Protein AF-A0A383ENN3-F1 (afdb_monomer_lite)

Organism: NCBI:txid408172

Structure (mmCIF, N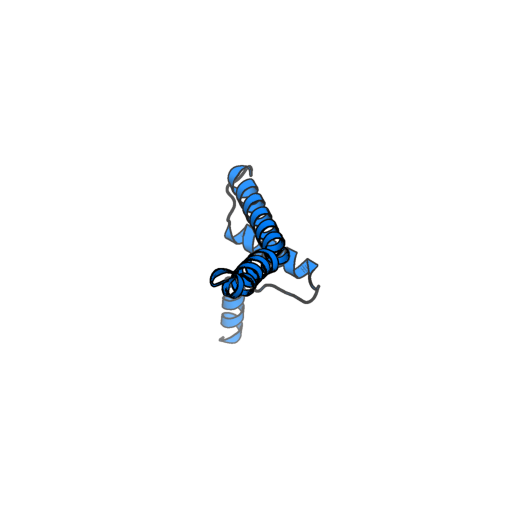/CA/C/O backbone):
data_AF-A0A383ENN3-F1
#
_entry.id   AF-A0A383ENN3-F1
#
loop_
_atom_site.group_PDB
_atom_site.id
_atom_site.type_symbol
_atom_site.label_atom_id
_atom_site.label_alt_id
_atom_site.label_comp_id
_atom_site.label_asym_id
_atom_site.label_entity_id
_atom_site.label_seq_id
_atom_site.pdbx_PDB_ins_code
_atom_site.Cartn_x
_atom_site.Cartn_y
_atom_site.Cartn_z
_atom_site.occupancy
_atom_site.B_iso_or_equiv
_atom_site.auth_seq_id
_atom_site.auth_comp_id
_atom_site.auth_asym_id
_atom_site.auth_atom_id
_atom_site.pdbx_PDB_model_num
ATOM 1 N N . MET A 1 1 ? 46.082 31.966 5.557 1.00 60.88 1 MET A N 1
ATOM 2 C CA . MET A 1 1 ? 46.042 31.078 4.365 1.00 60.88 1 MET A CA 1
ATOM 3 C C . MET A 1 1 ? 45.780 29.586 4.642 1.00 60.88 1 MET A C 1
ATOM 5 O O . MET A 1 1 ? 45.649 28.844 3.679 1.00 60.88 1 MET A O 1
ATOM 9 N N . LYS A 1 2 ? 45.665 29.095 5.891 1.00 65.06 2 LYS A N 1
ATOM 10 C CA . LYS A 1 2 ? 45.429 27.651 6.146 1.00 65.06 2 LYS A CA 1
ATOM 11 C C . LYS A 1 2 ? 43.971 27.195 5.933 1.00 65.06 2 LYS A C 1
ATOM 13 O O . LYS A 1 2 ? 43.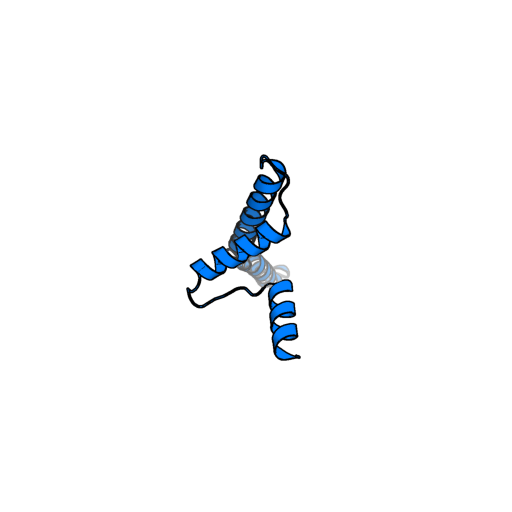753 26.050 5.567 1.00 65.06 2 LYS A O 1
ATOM 18 N N . TYR A 1 3 ? 42.995 28.089 6.095 1.00 71.06 3 TYR A N 1
ATOM 19 C CA . TYR A 1 3 ? 41.556 27.794 5.979 1.00 71.06 3 TYR A CA 1
ATOM 20 C C . TYR A 1 3 ? 41.034 27.749 4.534 1.00 71.06 3 TYR A C 1
ATOM 22 O O . TYR A 1 3 ? 40.037 27.088 4.264 1.00 71.06 3 TYR A O 1
ATOM 30 N N . ILE A 1 4 ? 41.734 28.387 3.588 1.00 78.06 4 ILE A N 1
ATOM 31 C CA . ILE A 1 4 ? 41.311 28.438 2.178 1.00 78.06 4 ILE A CA 1
ATOM 32 C C . ILE A 1 4 ? 41.310 27.043 1.529 1.00 78.06 4 ILE A C 1
ATOM 34 O O . ILE A 1 4 ? 40.543 26.785 0.610 1.00 78.06 4 ILE A O 1
ATOM 38 N N . LYS A 1 5 ? 42.134 26.121 2.053 1.00 79.81 5 LYS A N 1
ATOM 39 C CA . LYS A 1 5 ? 42.247 24.738 1.571 1.00 79.81 5 LYS A CA 1
ATOM 40 C C . LYS A 1 5 ? 41.016 23.881 1.886 1.00 79.81 5 LYS A C 1
ATOM 42 O O . LYS A 1 5 ? 40.784 22.901 1.190 1.00 79.81 5 LYS A O 1
ATOM 47 N N . TYR A 1 6 ? 40.232 24.244 2.906 1.00 85.69 6 TYR A N 1
ATOM 48 C CA . TYR A 1 6 ? 39.034 23.497 3.312 1.00 85.69 6 TYR A CA 1
ATOM 49 C C . TYR A 1 6 ? 37.750 24.000 2.642 1.00 85.69 6 TYR A C 1
ATOM 51 O O . TYR A 1 6 ? 36.743 23.297 2.636 1.00 85.69 6 TYR A O 1
ATOM 59 N N . LEU A 1 7 ? 37.800 25.184 2.026 1.00 88.00 7 LEU A N 1
ATOM 60 C CA . LEU A 1 7 ? 36.694 25.789 1.286 1.00 88.00 7 LEU A CA 1
ATOM 61 C C . LEU A 1 7 ? 36.029 24.841 0.259 1.00 88.00 7 LEU A C 1
ATOM 63 O O . LEU A 1 7 ? 34.802 24.753 0.278 1.00 88.00 7 LEU A O 1
ATOM 67 N N . PRO A 1 8 ? 36.764 24.080 -0.585 1.00 88.50 8 PRO A N 1
ATOM 68 C CA . PRO A 1 8 ? 36.127 23.162 -1.532 1.00 88.50 8 PRO A CA 1
ATOM 69 C C . PRO A 1 8 ? 35.396 22.001 -0.846 1.00 88.50 8 PRO A C 1
ATOM 71 O O . PRO A 1 8 ? 34.372 21.563 -1.352 1.00 88.50 8 PRO A O 1
ATOM 74 N N . TYR A 1 9 ? 35.854 21.539 0.321 1.00 89.69 9 TYR A N 1
ATOM 75 C CA . TYR A 1 9 ? 35.184 20.472 1.075 1.00 89.69 9 TYR A CA 1
ATOM 76 C C . TYR A 1 9 ? 33.888 20.959 1.726 1.00 89.69 9 TYR A C 1
ATOM 78 O O . TYR A 1 9 ? 32.902 20.228 1.761 1.00 89.69 9 TYR A O 1
ATOM 86 N N . VAL A 1 10 ? 33.861 22.214 2.185 1.00 90.31 10 VAL A N 1
ATOM 87 C CA . VAL A 1 10 ? 32.638 22.848 2.696 1.00 90.31 10 VAL A CA 1
ATOM 88 C C . VAL A 1 10 ? 31.626 23.040 1.564 1.00 90.31 10 VAL A C 1
ATOM 90 O O . VAL A 1 10 ? 30.455 22.708 1.730 1.00 90.31 10 VAL A O 1
ATOM 93 N N . ILE A 1 11 ? 32.074 23.494 0.390 1.00 89.75 11 ILE A N 1
ATOM 94 C CA . ILE A 1 11 ? 31.216 23.628 -0.797 1.00 89.75 11 ILE A CA 1
ATOM 95 C C . ILE A 1 11 ? 30.709 22.254 -1.257 1.00 89.75 11 ILE A C 1
ATOM 97 O O . ILE A 1 11 ? 29.524 22.114 -1.538 1.00 89.75 11 ILE A O 1
ATOM 101 N N . LEU A 1 12 ? 31.560 21.224 -1.266 1.00 89.06 12 LEU A N 1
ATOM 102 C CA . LEU A 1 12 ? 31.172 19.858 -1.623 1.00 89.06 12 LEU A CA 1
ATOM 103 C C . LEU A 1 12 ? 30.128 19.288 -0.652 1.00 89.06 12 LEU A C 1
ATOM 105 O O . LEU A 1 12 ? 29.150 18.689 -1.091 1.00 89.06 12 LEU A O 1
ATOM 109 N N . GLY A 1 13 ? 30.295 19.522 0.653 1.00 86.38 13 GLY A N 1
ATOM 110 C CA . GLY A 1 13 ? 29.314 19.137 1.669 1.00 86.38 13 GLY A CA 1
ATOM 111 C C . GLY A 1 13 ? 27.969 19.840 1.479 1.00 86.38 13 GLY A C 1
ATOM 112 O O . GLY A 1 13 ? 26.922 19.204 1.556 1.00 86.38 13 GLY A O 1
ATOM 113 N N . ILE A 1 14 ? 27.988 21.132 1.147 1.00 86.56 14 ILE A N 1
ATOM 114 C CA . ILE A 1 14 ? 26.779 21.902 0.835 1.00 86.56 14 ILE A CA 1
ATOM 115 C C . ILE A 1 14 ? 26.100 21.350 -0.430 1.00 86.56 14 ILE A C 1
ATOM 117 O O . ILE A 1 14 ? 24.904 21.073 -0.406 1.00 86.56 14 ILE A O 1
ATOM 121 N N . VAL A 1 15 ? 26.845 21.121 -1.513 1.00 85.44 15 VAL A N 1
ATOM 122 C CA . VAL A 1 15 ? 26.305 20.583 -2.775 1.00 85.44 15 VAL A CA 1
ATOM 123 C C . VAL A 1 15 ? 25.699 19.192 -2.579 1.00 85.44 15 VAL A C 1
ATOM 125 O O . VAL A 1 15 ? 24.614 18.932 -3.094 1.00 85.44 15 VAL A O 1
ATOM 128 N N . LEU A 1 16 ? 26.335 18.324 -1.787 1.00 83.38 16 LEU A N 1
ATOM 129 C CA . LEU A 1 16 ? 25.778 17.016 -1.434 1.00 83.38 16 LEU A CA 1
ATOM 130 C C . LEU A 1 16 ? 24.478 17.148 -0.626 1.00 83.38 16 LEU A C 1
ATOM 132 O O . LEU A 1 16 ? 23.502 16.473 -0.940 1.00 83.38 16 LEU A O 1
ATOM 136 N N . LEU A 1 17 ? 24.417 18.054 0.356 1.00 77.62 17 LEU A N 1
ATOM 137 C CA . LEU A 1 17 ? 23.199 18.287 1.145 1.00 77.62 17 LEU A CA 1
ATOM 138 C C . LEU A 1 17 ? 22.029 18.815 0.300 1.00 77.62 17 LEU A C 1
ATOM 140 O O . LEU A 1 17 ? 20.885 18.418 0.522 1.00 77.62 17 LEU A O 1
ATOM 144 N N . TYR A 1 18 ? 22.290 19.685 -0.677 1.00 78.19 18 TYR A N 1
ATOM 145 C CA . TYR A 1 18 ? 21.250 20.187 -1.582 1.00 78.19 18 TYR A CA 1
ATOM 146 C C . TYR A 1 18 ? 20.900 19.198 -2.710 1.00 78.19 18 TYR A C 1
ATOM 148 O O . TYR A 1 18 ? 19.754 19.186 -3.161 1.00 78.19 18 TYR A O 1
ATOM 156 N N . GLY A 1 19 ? 21.844 18.355 -3.142 1.00 70.81 19 GLY A N 1
ATOM 157 C CA . GLY A 1 19 ? 21.686 17.420 -4.263 1.00 70.81 19 GLY A CA 1
ATOM 158 C C . GLY A 1 19 ? 20.778 16.218 -3.982 1.00 70.81 19 GLY A C 1
ATOM 159 O O . GLY A 1 19 ? 20.173 15.683 -4.906 1.00 70.81 19 GLY A O 1
ATOM 160 N N . PHE A 1 20 ? 20.600 15.829 -2.716 1.00 67.81 20 PHE A N 1
ATOM 161 C CA . PHE A 1 20 ? 19.733 14.709 -2.318 1.00 67.81 20 PHE A CA 1
ATOM 162 C C . PHE A 1 20 ? 18.264 15.099 -2.058 1.00 67.81 20 PHE A C 1
ATOM 164 O O . PHE A 1 20 ? 17.561 14.447 -1.282 1.00 67.81 20 PHE A O 1
ATOM 171 N N . ARG A 1 21 ? 17.733 16.138 -2.717 1.00 68.50 21 ARG A N 1
ATOM 172 C CA . ARG A 1 21 ? 16.280 16.391 -2.709 1.00 68.50 21 ARG A CA 1
ATOM 173 C C . ARG A 1 21 ? 15.559 15.387 -3.617 1.00 68.50 21 ARG A C 1
ATOM 175 O O . ARG A 1 21 ? 15.221 15.690 -4.754 1.00 68.50 21 ARG A O 1
ATOM 182 N N . SER A 1 22 ? 15.301 14.183 -3.105 1.00 67.88 22 SER A N 1
ATOM 183 C CA . SER A 1 22 ? 14.479 13.187 -3.804 1.00 67.88 22 SER A CA 1
ATOM 184 C C . SER A 1 22 ? 12.993 13.558 -3.716 1.00 67.88 22 SER A C 1
ATOM 186 O O . SER A 1 22 ? 12.305 13.226 -2.748 1.00 67.88 22 SER A O 1
ATOM 188 N N . GLU A 1 23 ? 12.481 14.276 -4.718 1.00 71.31 23 GLU A N 1
ATOM 189 C CA . GLU A 1 23 ? 11.050 14.603 -4.817 1.00 71.31 23 GLU A CA 1
ATOM 190 C C . GLU A 1 23 ? 10.183 13.368 -5.106 1.00 71.31 23 GLU A C 1
ATOM 192 O O . GLU A 1 23 ? 9.089 13.244 -4.558 1.00 71.31 23 GLU A O 1
ATOM 197 N N . LYS A 1 24 ? 10.697 12.394 -5.874 1.00 74.06 24 LYS A N 1
ATOM 198 C CA . LYS A 1 24 ? 9.974 11.147 -6.190 1.00 74.06 24 LYS A CA 1
ATOM 199 C C . LYS A 1 24 ? 9.652 10.318 -4.947 1.00 74.06 24 LYS A C 1
ATOM 201 O O . LYS A 1 24 ? 8.548 9.796 -4.826 1.00 74.06 24 LYS A O 1
ATOM 206 N N . THR A 1 25 ? 10.590 10.232 -4.002 1.00 76.31 25 THR A N 1
ATOM 207 C CA . THR A 1 25 ? 10.371 9.497 -2.746 1.00 76.31 25 THR A CA 1
ATOM 208 C C . THR A 1 25 ? 9.269 10.146 -1.907 1.00 76.31 25 THR A C 1
ATOM 210 O O . THR A 1 25 ? 8.468 9.441 -1.296 1.00 76.31 25 THR A O 1
ATOM 213 N N . LYS A 1 26 ? 9.181 11.485 -1.910 1.00 82.19 26 LYS A N 1
ATOM 214 C CA . LYS A 1 26 ? 8.103 12.203 -1.217 1.00 82.19 26 LYS A CA 1
ATOM 215 C C . LYS A 1 26 ? 6.742 11.907 -1.845 1.00 82.19 26 LYS A C 1
ATOM 217 O O . LYS A 1 26 ? 5.806 11.625 -1.109 1.00 82.19 26 LYS A O 1
ATOM 222 N N . ASP A 1 27 ? 6.638 11.923 -3.172 1.00 88.38 27 ASP A N 1
ATOM 223 C CA . ASP A 1 27 ? 5.382 11.633 -3.879 1.00 88.38 27 ASP A CA 1
ATOM 224 C C . ASP A 1 27 ? 4.862 10.209 -3.602 1.00 88.38 27 ASP A C 1
ATOM 226 O O . ASP A 1 27 ? 3.701 10.032 -3.232 1.00 88.38 27 ASP A O 1
ATOM 230 N N . GLN A 1 28 ? 5.727 9.191 -3.682 1.00 88.25 28 GLN A N 1
ATOM 231 C CA . GLN A 1 28 ? 5.338 7.805 -3.381 1.00 88.25 28 GLN A CA 1
ATOM 232 C C . GLN A 1 28 ? 4.862 7.630 -1.935 1.00 88.25 28 GLN A C 1
ATOM 234 O O . GLN A 1 28 ? 3.845 6.979 -1.692 1.00 88.25 28 GLN A O 1
ATOM 239 N N . PHE A 1 29 ? 5.563 8.240 -0.976 1.00 89.88 29 PHE A N 1
ATOM 240 C CA . PHE A 1 29 ? 5.168 8.187 0.429 1.00 89.88 29 PHE A CA 1
ATOM 241 C C . PHE A 1 29 ? 3.801 8.842 0.664 1.00 89.88 29 PHE A C 1
ATOM 243 O O . PHE A 1 29 ? 2.969 8.302 1.391 1.00 89.88 29 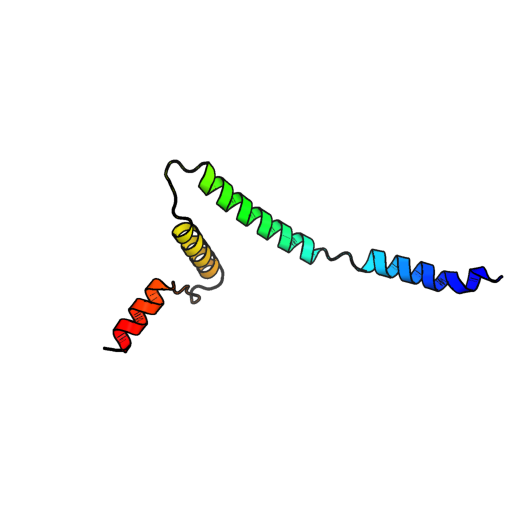PHE A O 1
ATOM 250 N N . GLN A 1 30 ? 3.539 9.976 0.010 1.00 91.94 30 GLN A N 1
ATOM 251 C CA . GLN A 1 30 ? 2.256 10.669 0.123 1.00 91.94 30 GLN A CA 1
ATOM 252 C C . GLN A 1 30 ? 1.106 9.841 -0.457 1.00 91.94 30 GLN A C 1
ATOM 254 O O . GLN A 1 30 ? 0.065 9.735 0.184 1.00 91.94 30 GLN A O 1
ATOM 259 N N . LYS A 1 31 ? 1.306 9.186 -1.607 1.00 91.06 31 LYS A N 1
ATOM 260 C CA . LYS A 1 31 ? 0.312 8.270 -2.195 1.00 91.06 31 LYS A CA 1
ATOM 261 C C . LYS A 1 31 ? -0.010 7.097 -1.268 1.00 91.06 31 LYS A C 1
ATOM 263 O O . LYS A 1 31 ? -1.180 6.785 -1.062 1.00 91.06 31 LYS A O 1
ATOM 268 N N . MET A 1 32 ? 1.013 6.500 -0.654 1.00 91.25 32 MET A N 1
ATOM 269 C CA . MET A 1 32 ? 0.830 5.416 0.317 1.00 91.25 32 MET A CA 1
ATOM 270 C C . MET A 1 32 ? 0.054 5.890 1.550 1.00 91.25 32 MET A C 1
ATOM 272 O O . MET A 1 32 ? -0.875 5.227 2.003 1.00 91.25 32 MET A O 1
ATOM 276 N N . LYS A 1 33 ? 0.386 7.085 2.054 1.00 93.62 33 LYS A N 1
ATOM 277 C CA . LYS A 1 33 ? -0.322 7.709 3.175 1.00 93.62 33 LYS A CA 1
ATOM 278 C C . LYS A 1 33 ? -1.802 7.912 2.858 1.00 93.62 33 LYS A C 1
ATOM 280 O O . LYS A 1 33 ? -2.641 7.618 3.705 1.00 93.62 33 LYS A O 1
ATOM 285 N N . THR A 1 34 ? -2.124 8.392 1.659 1.00 93.12 34 THR A N 1
ATOM 286 C CA . THR A 1 34 ? -3.513 8.563 1.218 1.00 93.12 34 THR A CA 1
ATOM 287 C C . THR A 1 34 ? -4.263 7.234 1.201 1.00 93.12 34 THR A C 1
ATOM 289 O O . THR A 1 34 ? -5.376 7.173 1.714 1.00 93.12 34 THR A O 1
ATOM 292 N N . LEU A 1 35 ? -3.651 6.159 0.695 1.00 90.94 35 LEU A N 1
ATOM 293 C CA . LEU A 1 35 ? -4.268 4.829 0.697 1.00 90.94 35 LEU A CA 1
ATOM 294 C C . LEU A 1 35 ? -4.593 4.358 2.123 1.00 90.94 35 LEU A C 1
ATOM 296 O O . LEU A 1 35 ? -5.723 3.969 2.405 1.00 90.94 35 LEU A O 1
ATOM 300 N N . THR A 1 36 ? -3.635 4.466 3.048 1.00 90.81 36 THR A N 1
ATOM 301 C CA . THR A 1 36 ? -3.851 4.110 4.459 1.00 90.81 36 THR A CA 1
ATOM 302 C C . THR A 1 36 ? -4.950 4.954 5.105 1.00 90.81 36 THR A C 1
ATOM 304 O O . THR A 1 36 ? -5.744 4.438 5.887 1.00 90.81 36 THR A O 1
ATOM 307 N N . GLN A 1 37 ? -5.025 6.247 4.778 1.00 93.31 37 GLN A N 1
ATOM 308 C CA . GLN A 1 37 ? -6.084 7.122 5.282 1.00 93.31 37 GLN A CA 1
ATOM 309 C C . GLN A 1 37 ? -7.467 6.691 4.795 1.00 93.31 37 GLN A C 1
ATOM 311 O O . GLN A 1 37 ? -8.399 6.694 5.591 1.00 93.31 37 GLN A O 1
ATOM 316 N N . ILE A 1 38 ? -7.599 6.298 3.526 1.00 92.06 38 ILE A N 1
ATOM 317 C CA . ILE A 1 38 ? -8.866 5.801 2.974 1.00 92.06 38 ILE A CA 1
ATOM 318 C C . ILE A 1 38 ? -9.287 4.519 3.695 1.00 92.06 38 ILE A C 1
ATOM 320 O O . ILE A 1 38 ? -10.410 4.445 4.180 1.00 92.06 38 ILE A O 1
ATOM 324 N N . ILE A 1 39 ? -8.372 3.556 3.839 1.00 89.31 39 ILE A N 1
ATOM 325 C CA . ILE A 1 39 ? -8.630 2.296 4.553 1.00 89.31 39 ILE A CA 1
ATOM 326 C C . ILE A 1 39 ? -9.110 2.572 5.985 1.00 89.31 39 ILE A C 1
ATOM 328 O O . ILE A 1 39 ? -10.100 1.999 6.435 1.00 89.31 39 ILE A O 1
ATOM 332 N N . ARG A 1 40 ? -8.453 3.503 6.687 1.00 89.56 40 ARG A N 1
ATOM 333 C CA . ARG A 1 40 ? -8.845 3.884 8.046 1.00 89.56 40 ARG A CA 1
ATOM 334 C C . ARG A 1 40 ? -10.222 4.545 8.090 1.00 89.56 40 ARG A C 1
ATOM 336 O O . ARG A 1 40 ? -11.015 4.225 8.963 1.00 89.56 40 ARG A O 1
ATOM 343 N N . LEU A 1 41 ? -10.517 5.446 7.152 1.00 92.12 41 LEU A N 1
ATOM 344 C CA . LEU A 1 41 ? -11.819 6.109 7.082 1.00 92.12 41 LEU A CA 1
ATOM 345 C C . LEU A 1 41 ? -12.951 5.106 6.875 1.00 92.12 41 LEU A C 1
ATOM 347 O O . LEU A 1 41 ? -13.971 5.227 7.545 1.00 92.12 41 LEU A O 1
ATOM 351 N N . VAL A 1 42 ? -12.759 4.124 5.993 1.00 90.12 42 VAL A N 1
ATOM 352 C CA . VAL A 1 42 ? -13.728 3.041 5.784 1.00 90.12 42 VAL A CA 1
ATOM 353 C C . VAL A 1 42 ? -13.898 2.245 7.075 1.00 90.12 42 VAL A C 1
ATOM 355 O O . VAL A 1 42 ? -15.012 2.121 7.561 1.00 90.12 42 VAL A O 1
ATOM 358 N N . SER A 1 43 ? -12.804 1.803 7.695 1.00 85.38 43 SER A N 1
ATOM 359 C CA . SER A 1 43 ? -12.868 1.033 8.943 1.00 85.38 43 SER A CA 1
ATOM 360 C C . SER A 1 43 ? -13.551 1.782 10.100 1.00 85.38 43 SER A C 1
ATOM 362 O O . SER A 1 43 ? -14.259 1.159 10.881 1.00 85.38 43 SER A O 1
ATOM 364 N N . GLU A 1 44 ? -13.354 3.098 10.222 1.00 90.19 44 GLU A N 1
ATOM 365 C CA . GLU A 1 44 ? -13.885 3.898 11.339 1.00 90.19 44 GLU A CA 1
ATOM 366 C C . GLU A 1 44 ? -15.306 4.435 11.099 1.00 90.19 44 GLU A C 1
ATOM 368 O O . GLU A 1 44 ? -16.014 4.716 12.063 1.00 90.19 44 GLU A O 1
ATOM 373 N N . ASN A 1 45 ? -15.706 4.652 9.840 1.00 92.50 45 ASN A N 1
ATOM 374 C CA . ASN A 1 45 ? -16.928 5.401 9.504 1.00 92.50 45 ASN A CA 1
ATOM 375 C C . ASN A 1 45 ? -17.945 4.595 8.690 1.00 92.50 45 ASN A C 1
ATOM 377 O O . ASN A 1 45 ? -19.003 5.133 8.355 1.00 92.50 45 ASN A O 1
ATOM 381 N N . TYR A 1 46 ? -17.641 3.348 8.327 1.00 92.88 46 TYR A N 1
ATOM 382 C CA . TYR A 1 46 ? -18.621 2.499 7.666 1.00 92.88 46 TYR A CA 1
ATOM 383 C C . TYR A 1 46 ? -19.700 2.041 8.652 1.00 92.88 46 TYR A C 1
ATOM 385 O O . TYR A 1 46 ? -19.465 1.916 9.852 1.00 92.88 46 TYR A O 1
ATOM 393 N N . VAL A 1 47 ? -20.918 1.856 8.139 1.00 92.31 47 VAL A N 1
ATOM 394 C CA . VAL A 1 47 ? -22.112 1.616 8.966 1.00 92.31 47 VAL A CA 1
ATOM 395 C C . VAL A 1 47 ? -22.113 0.227 9.617 1.00 92.31 47 VAL A C 1
ATOM 397 O O . VAL A 1 47 ? -22.770 0.022 10.634 1.00 92.31 47 VAL A O 1
ATOM 400 N N . GLU A 1 48 ? -21.356 -0.703 9.038 1.00 88.75 48 GLU A N 1
ATOM 401 C CA . GLU A 1 48 ? -21.220 -2.097 9.454 1.00 88.75 48 GLU A CA 1
ATOM 402 C C . GLU A 1 48 ? -19.750 -2.448 9.701 1.00 88.75 48 GLU A C 1
ATOM 404 O O . GLU A 1 48 ? -18.839 -1.781 9.203 1.00 88.75 48 GLU A O 1
ATOM 409 N N . GLU A 1 49 ? -19.522 -3.514 10.468 1.00 85.56 49 GLU A N 1
ATOM 410 C CA . GLU A 1 49 ? -18.188 -4.086 10.622 1.00 85.56 49 GLU A CA 1
ATOM 411 C C . GLU A 1 49 ? -17.719 -4.645 9.275 1.00 85.56 49 GLU A C 1
ATOM 413 O O . GLU A 1 49 ? -18.414 -5.428 8.629 1.00 85.56 49 GLU A O 1
ATOM 418 N N . VAL A 1 50 ? -16.545 -4.201 8.839 1.00 86.75 50 VAL A N 1
ATOM 419 C CA . VAL A 1 50 ? -15.951 -4.578 7.556 1.00 86.75 50 VAL A CA 1
ATOM 420 C C . VAL A 1 50 ? -14.791 -5.538 7.771 1.00 86.75 50 VAL A C 1
ATOM 422 O O . VAL A 1 50 ? -13.904 -5.269 8.584 1.00 86.75 50 VAL A O 1
ATOM 425 N N . ASP A 1 51 ? -14.761 -6.624 6.997 1.00 90.06 51 ASP A N 1
ATOM 426 C CA . ASP A 1 51 ? -13.588 -7.492 6.923 1.00 90.06 51 ASP A CA 1
ATOM 427 C C . ASP A 1 51 ? -12.478 -6.781 6.137 1.00 90.06 51 ASP A C 1
ATOM 429 O O . ASP A 1 51 ? -12.631 -6.397 4.973 1.00 90.06 51 ASP A O 1
ATOM 433 N N . MET A 1 52 ? -11.333 -6.588 6.789 1.00 85.81 52 MET A N 1
ATOM 434 C CA . MET A 1 52 ? -10.185 -5.935 6.168 1.00 85.81 52 MET A CA 1
ATOM 435 C C . MET A 1 52 ? -9.562 -6.776 5.057 1.00 85.81 52 MET A C 1
ATOM 437 O O . MET A 1 52 ? -8.971 -6.199 4.145 1.00 85.81 52 MET A O 1
ATOM 441 N N . ASN A 1 53 ? -9.695 -8.103 5.101 1.00 88.44 53 ASN A N 1
ATOM 442 C CA . ASN A 1 53 ? -9.216 -8.969 4.028 1.00 88.44 53 ASN A CA 1
ATOM 443 C C . ASN A 1 53 ? -10.010 -8.704 2.745 1.00 88.44 53 ASN A C 1
ATOM 445 O O . ASN A 1 53 ? -9.401 -8.426 1.715 1.00 88.44 53 ASN A O 1
ATOM 449 N N . ASP A 1 54 ? -11.341 -8.640 2.833 1.00 88.25 54 ASP A N 1
ATOM 450 C CA . ASP A 1 54 ? -12.216 -8.358 1.688 1.00 88.25 54 ASP A CA 1
ATOM 451 C C . ASP A 1 54 ? -11.927 -6.981 1.068 1.00 88.25 54 ASP A C 1
ATOM 453 O O . ASP A 1 54 ? -11.856 -6.834 -0.156 1.00 88.25 54 ASP A O 1
ATOM 457 N N . ILE A 1 55 ? -11.698 -5.958 1.903 1.00 88.88 55 ILE A N 1
ATOM 458 C CA . ILE A 1 55 ? -11.327 -4.615 1.426 1.00 88.88 55 ILE A CA 1
ATOM 459 C C . ILE A 1 55 ? -9.996 -4.653 0.669 1.00 88.88 55 ILE A C 1
ATOM 461 O O . ILE A 1 55 ? -9.859 -4.014 -0.378 1.00 88.88 55 ILE A O 1
ATOM 465 N N . LEU A 1 56 ? -9.000 -5.362 1.203 1.00 87.69 56 LEU A N 1
ATOM 466 C CA . LEU A 1 56 ? -7.675 -5.447 0.596 1.00 87.69 56 LEU A CA 1
ATOM 467 C C . LEU A 1 56 ? -7.704 -6.234 -0.717 1.00 87.69 56 LEU A C 1
ATOM 469 O O . LEU A 1 56 ? -7.134 -5.765 -1.701 1.00 87.69 56 LEU A O 1
ATOM 473 N N . GLU A 1 57 ? -8.392 -7.374 -0.766 1.00 90.25 57 GLU A N 1
ATOM 474 C CA . GLU A 1 57 ? -8.553 -8.161 -1.993 1.00 90.25 57 GLU A CA 1
ATOM 475 C C . GLU A 1 57 ? -9.303 -7.371 -3.073 1.00 90.25 57 GLU A C 1
ATOM 477 O O . GLU A 1 57 ? -8.863 -7.313 -4.227 1.00 90.25 57 GLU A O 1
ATOM 482 N N . GLY A 1 58 ? -10.378 -6.670 -2.697 1.00 89.88 58 GLY A N 1
ATOM 483 C CA . GLY A 1 58 ? -11.111 -5.782 -3.598 1.00 89.88 58 GLY A CA 1
ATOM 484 C C . GLY A 1 58 ? -10.258 -4.615 -4.105 1.00 89.88 58 GLY A C 1
ATOM 485 O O . GLY A 1 58 ? -10.293 -4.286 -5.293 1.00 89.88 58 GLY A O 1
ATOM 486 N N . ALA A 1 59 ? -9.435 -4.016 -3.238 1.00 90.62 59 ALA A N 1
ATOM 487 C CA . ALA A 1 59 ? -8.515 -2.949 -3.626 1.00 90.62 59 ALA A CA 1
ATOM 488 C C . ALA A 1 59 ? -7.434 -3.444 -4.599 1.00 90.62 59 ALA A C 1
ATOM 490 O O . ALA A 1 59 ? -7.142 -2.758 -5.578 1.00 90.62 59 ALA A O 1
ATOM 491 N N . ILE A 1 60 ? -6.855 -4.626 -4.361 1.00 90.38 60 ILE A N 1
ATOM 492 C CA . ILE A 1 60 ? -5.868 -5.235 -5.265 1.00 90.38 60 ILE A CA 1
ATOM 493 C C . ILE A 1 60 ? -6.511 -5.527 -6.622 1.00 90.38 60 ILE A C 1
ATOM 495 O O . ILE A 1 60 ? -5.953 -5.144 -7.649 1.00 90.38 60 ILE A O 1
ATOM 499 N N . THR A 1 61 ? -7.698 -6.133 -6.627 1.00 90.56 61 THR A N 1
ATOM 500 C CA . THR A 1 61 ? -8.439 -6.450 -7.856 1.00 90.56 61 THR A CA 1
ATOM 501 C C . THR A 1 61 ? -8.717 -5.185 -8.667 1.00 90.56 61 THR A C 1
ATOM 503 O O . THR A 1 61 ? -8.318 -5.096 -9.824 1.00 90.56 61 THR A O 1
ATOM 506 N N . GLY A 1 62 ? -9.265 -4.138 -8.041 1.00 90.56 62 GLY A N 1
ATOM 507 C CA . GLY A 1 62 ? -9.534 -2.870 -8.726 1.00 90.56 62 GLY A CA 1
ATOM 508 C C . GLY A 1 62 ? -8.274 -2.147 -9.229 1.00 90.56 62 GLY A C 1
ATOM 509 O O . GLY A 1 62 ? -8.316 -1.465 -10.257 1.00 90.56 62 GLY A O 1
ATOM 510 N N . LEU A 1 63 ? -7.137 -2.292 -8.536 1.00 91.62 63 LEU A N 1
ATOM 511 C CA . LEU A 1 63 ? -5.849 -1.771 -9.007 1.00 91.62 63 LEU A CA 1
ATOM 512 C C . LEU A 1 63 ? -5.357 -2.513 -10.256 1.00 91.62 63 LEU A C 1
ATOM 514 O O . LEU A 1 63 ? -4.862 -1.862 -11.179 1.00 91.62 63 LEU A O 1
ATOM 518 N N . LEU A 1 64 ? -5.492 -3.842 -10.295 1.00 91.56 64 LEU A N 1
ATOM 519 C CA . LEU A 1 64 ? -5.085 -4.667 -11.436 1.00 91.56 64 LEU A CA 1
ATOM 520 C C . LEU A 1 64 ? -6.000 -4.466 -12.645 1.00 91.56 64 LEU A C 1
ATOM 522 O O . LEU A 1 64 ? -5.484 -4.246 -13.739 1.00 91.56 64 LEU A O 1
ATOM 526 N N . ASP A 1 65 ? -7.316 -4.397 -12.435 1.00 90.44 65 ASP A N 1
ATOM 527 C CA . ASP A 1 65 ? -8.303 -4.091 -13.480 1.00 90.44 65 ASP A CA 1
ATOM 528 C C . ASP A 1 65 ? -7.989 -2.766 -14.182 1.00 90.44 65 ASP A C 1
ATOM 530 O O . ASP A 1 65 ? -8.173 -2.607 -15.392 1.00 90.44 65 ASP A O 1
ATOM 534 N N . LYS A 1 66 ? -7.502 -1.780 -13.416 1.00 91.50 66 LYS A N 1
ATOM 535 C CA . LYS A 1 66 ? -7.115 -0.481 -13.966 1.00 91.50 66 LYS A CA 1
ATOM 536 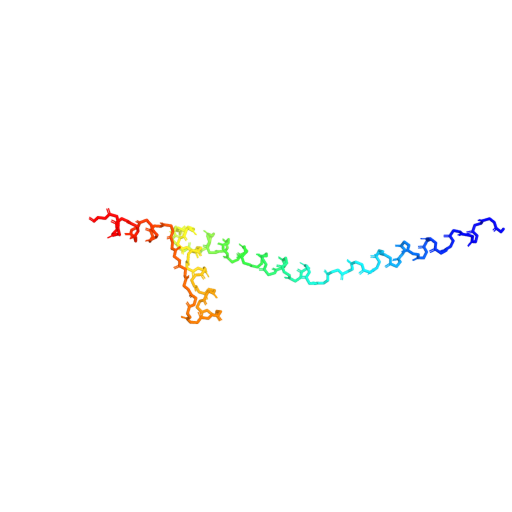C C . LYS A 1 66 ? -5.772 -0.517 -14.698 1.00 91.50 66 LYS A C 1
ATOM 538 O O . LYS A 1 66 ? -5.550 0.331 -15.567 1.00 91.50 66 LYS A O 1
ATOM 543 N N . LEU A 1 67 ? -4.882 -1.431 -14.319 1.00 92.44 67 LEU A N 1
ATOM 544 C CA . LEU A 1 67 ? -3.541 -1.558 -14.879 1.00 92.44 67 LEU A CA 1
ATOM 545 C C . LEU A 1 67 ? -3.569 -2.262 -16.241 1.00 92.44 67 LEU A C 1
ATOM 547 O O . LEU A 1 67 ? -2.999 -1.738 -17.197 1.00 92.44 67 LEU A O 1
ATOM 551 N N . ASP A 1 68 ? -4.228 -3.417 -16.321 1.00 90.19 68 ASP A N 1
ATOM 552 C CA . ASP A 1 68 ? -4.338 -4.238 -17.529 1.00 90.19 68 ASP A CA 1
ATOM 553 C C . ASP A 1 68 ? -5.523 -5.221 -17.396 1.00 90.19 68 ASP A C 1
ATOM 555 O O . ASP A 1 68 ? -5.542 -5.988 -16.434 1.00 90.19 68 ASP A O 1
ATOM 559 N N . PRO A 1 69 ? -6.461 -5.282 -18.368 1.00 84.75 69 PRO A N 1
ATOM 560 C CA . PRO A 1 69 ? -7.568 -6.248 -18.387 1.00 84.75 69 PRO A CA 1
ATOM 561 C C . PRO A 1 69 ? -7.167 -7.727 -18.279 1.00 84.75 69 PRO A C 1
ATOM 563 O O . PRO A 1 69 ? -8.017 -8.576 -18.016 1.00 84.75 69 PRO A O 1
ATOM 566 N N . HIS A 1 70 ? -5.904 -8.061 -18.547 1.00 88.88 70 HIS A N 1
ATOM 567 C CA . HIS A 1 70 ? -5.391 -9.427 -18.430 1.00 88.88 70 HIS A CA 1
ATOM 568 C C . HIS A 1 70 ? -4.690 -9.716 -17.096 1.00 88.88 70 HIS A C 1
ATOM 570 O O . HIS A 1 70 ? -4.387 -10.877 -16.806 1.00 88.88 70 HIS A O 1
ATOM 576 N N . SER A 1 71 ? -4.447 -8.698 -16.270 1.00 89.38 71 SER A N 1
ATOM 577 C CA . SER A 1 71 ? -3.888 -8.880 -14.933 1.00 89.38 71 SER A CA 1
ATOM 578 C C . SER A 1 71 ? -4.977 -9.336 -13.967 1.00 89.38 71 SER A C 1
ATOM 580 O O . SER A 1 71 ? -5.971 -8.649 -13.786 1.00 89.38 71 SER A O 1
ATOM 582 N N . ASN A 1 72 ? -4.775 -10.487 -13.324 1.00 85.69 72 ASN A N 1
ATOM 583 C CA . ASN A 1 72 ? -5.716 -11.043 -12.353 1.00 85.69 72 ASN A CA 1
ATOM 584 C C . ASN A 1 72 ? -5.019 -11.287 -11.012 1.00 85.69 72 ASN A C 1
ATOM 586 O O . ASN A 1 72 ? -3.854 -11.693 -10.972 1.00 85.69 72 ASN A O 1
ATOM 590 N N . TYR A 1 73 ? -5.745 -11.053 -9.921 1.00 88.62 73 TYR A N 1
ATOM 591 C CA . TYR A 1 73 ? -5.342 -11.445 -8.574 1.00 88.62 73 TYR A CA 1
ATOM 592 C C . TYR A 1 73 ? -5.876 -12.849 -8.270 1.00 88.62 73 TYR A C 1
ATOM 594 O O . TYR A 1 73 ? -7.023 -13.149 -8.586 1.00 88.62 73 TYR A O 1
ATOM 602 N N . ILE A 1 74 ? -5.048 -13.705 -7.670 1.00 88.31 74 ILE A N 1
ATOM 603 C CA . ILE A 1 74 ? -5.459 -15.023 -7.169 1.00 88.31 74 ILE A CA 1
ATOM 604 C C . ILE A 1 74 ? -5.290 -14.980 -5.654 1.00 88.31 74 ILE A C 1
ATOM 606 O O . ILE A 1 74 ? -4.165 -14.817 -5.168 1.00 88.31 74 ILE A O 1
ATOM 610 N N . SER A 1 75 ? -6.398 -15.096 -4.919 1.00 87.31 75 SER A N 1
ATOM 611 C CA . SER A 1 75 ? -6.361 -15.153 -3.457 1.00 87.31 75 S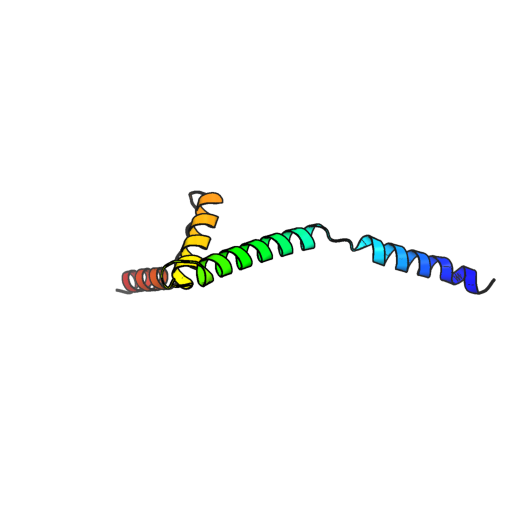ER A CA 1
ATOM 612 C C . SER A 1 75 ? -5.693 -16.450 -2.989 1.00 87.31 75 SER A C 1
ATOM 614 O O . SER A 1 75 ? -5.628 -17.445 -3.718 1.00 87.31 75 SER A O 1
ATOM 616 N N . ALA A 1 76 ? -5.204 -16.474 -1.748 1.00 85.75 76 ALA A N 1
ATOM 617 C CA . ALA A 1 76 ? -4.629 -17.693 -1.175 1.00 85.75 76 ALA A CA 1
ATOM 618 C C . ALA A 1 76 ? -5.649 -18.849 -1.154 1.00 85.75 76 ALA A C 1
ATOM 620 O O . ALA A 1 76 ? -5.297 -19.995 -1.427 1.00 85.75 76 ALA A O 1
ATOM 621 N N . LYS A 1 77 ? -6.920 -18.520 -0.895 1.00 85.00 77 LYS A N 1
ATOM 622 C CA . LYS A 1 77 ? -8.038 -19.464 -0.888 1.00 85.00 77 LYS A CA 1
ATOM 623 C C . LYS A 1 77 ? -8.317 -20.035 -2.278 1.00 85.00 77 LYS A C 1
ATOM 625 O O . LYS A 1 77 ? -8.497 -21.242 -2.419 1.00 85.00 77 LYS A O 1
ATOM 630 N N . ASP A 1 78 ? -8.325 -19.188 -3.305 1.00 87.00 78 ASP A N 1
ATOM 631 C CA . ASP A 1 78 ? -8.538 -19.641 -4.683 1.00 87.00 78 ASP A CA 1
ATOM 632 C C . ASP A 1 78 ? -7.378 -20.510 -5.158 1.00 87.00 78 ASP A C 1
ATOM 634 O O . ASP A 1 78 ? -7.590 -21.516 -5.830 1.00 87.00 78 ASP A O 1
ATOM 638 N N . PHE A 1 79 ? -6.150 -20.164 -4.771 1.00 88.62 79 PHE A N 1
ATOM 639 C CA . PHE A 1 79 ? -4.974 -20.966 -5.087 1.00 88.62 79 PHE A CA 1
ATOM 640 C C . PHE A 1 79 ? -5.051 -22.373 -4.475 1.00 88.62 79 PHE A C 1
ATOM 642 O O . PHE A 1 79 ? -4.746 -23.354 -5.152 1.00 88.62 79 PHE A O 1
ATOM 649 N N . GLU A 1 80 ? -5.490 -22.487 -3.221 1.00 88.50 80 GLU A N 1
ATOM 650 C CA . GLU A 1 80 ? -5.691 -23.776 -2.552 1.00 88.50 80 GLU A CA 1
ATOM 651 C C . GLU A 1 80 ? -6.762 -24.620 -3.257 1.00 88.50 80 GLU A C 1
ATOM 653 O O . GLU A 1 80 ? -6.504 -25.773 -3.598 1.00 88.50 80 GLU A O 1
ATOM 658 N N . PHE A 1 81 ? -7.910 -24.019 -3.587 1.00 89.25 81 PHE A N 1
ATOM 659 C CA . PHE A 1 81 ? -8.985 -24.683 -4.334 1.00 89.25 81 PHE A CA 1
ATOM 660 C C . PHE A 1 81 ? -8.535 -25.174 -5.719 1.00 89.25 81 PHE A C 1
ATOM 662 O O . PHE A 1 81 ? -8.908 -26.260 -6.168 1.00 89.25 81 PHE A O 1
ATOM 669 N N . ILE A 1 82 ? -7.729 -24.369 -6.415 1.00 90.25 82 ILE A N 1
ATOM 670 C CA . ILE A 1 82 ? -7.157 -24.728 -7.713 1.00 90.25 82 ILE A CA 1
ATOM 671 C C . ILE A 1 82 ? -6.252 -25.957 -7.566 1.00 90.25 82 ILE A C 1
ATOM 673 O O . ILE A 1 82 ? -6.409 -26.905 -8.333 1.00 90.25 82 ILE A O 1
ATOM 677 N N . ASN A 1 83 ? -5.349 -25.971 -6.582 1.00 88.62 83 ASN A N 1
ATOM 678 C CA . ASN A 1 83 ? -4.453 -27.108 -6.353 1.00 88.62 83 ASN A CA 1
ATOM 679 C C . ASN A 1 83 ? -5.215 -28.378 -5.958 1.00 88.62 83 ASN A C 1
ATOM 681 O O . ASN A 1 83 ? -4.947 -29.435 -6.520 1.00 88.62 83 ASN A O 1
ATOM 685 N N . GLU A 1 84 ? -6.215 -28.275 -5.077 1.00 89.44 84 GLU A N 1
ATOM 686 C CA . GLU A 1 84 ? -7.048 -29.416 -4.670 1.00 89.44 84 GLU A CA 1
ATOM 687 C C . GLU A 1 84 ? -7.747 -30.072 -5.873 1.00 89.44 84 GLU A C 1
ATOM 689 O O . GLU A 1 84 ? -7.863 -31.293 -5.951 1.00 89.44 84 GLU A O 1
ATOM 694 N N . ARG A 1 85 ? -8.156 -29.271 -6.866 1.00 86.44 85 ARG A N 1
ATOM 695 C CA . ARG A 1 85 ? -8.756 -29.764 -8.112 1.00 86.44 85 ARG A CA 1
ATOM 696 C C . ARG A 1 85 ? -7.760 -30.454 -9.051 1.00 86.44 85 ARG A C 1
ATOM 698 O O . ARG A 1 85 ? -8.192 -31.256 -9.877 1.00 86.44 85 ARG A O 1
ATOM 705 N N . PHE A 1 86 ? -6.477 -30.104 -8.992 1.00 85.75 86 PHE A N 1
ATOM 706 C CA . PHE A 1 86 ? -5.434 -30.673 -9.853 1.00 85.75 86 PHE A CA 1
ATOM 707 C C . PHE A 1 86 ? -4.747 -31.902 -9.246 1.00 85.75 86 PHE A C 1
ATOM 709 O O . PHE A 1 86 ? -4.253 -32.734 -10.004 1.00 85.75 86 PHE A O 1
ATOM 716 N N . ASP A 1 87 ? -4.744 -32.026 -7.918 1.00 81.94 87 ASP A N 1
ATOM 717 C CA . ASP A 1 87 ? -4.141 -33.147 -7.186 1.00 81.94 87 ASP A CA 1
ATOM 718 C C . ASP A 1 87 ? -5.112 -34.330 -6.941 1.00 81.94 87 ASP A C 1
ATOM 720 O O . ASP A 1 87 ? -4.731 -35.311 -6.297 1.00 81.94 87 ASP A O 1
ATOM 724 N N . GLY A 1 88 ? -6.350 -34.259 -7.455 1.00 59.50 88 GLY A N 1
ATOM 725 C CA . GLY A 1 88 ? -7.355 -35.339 -7.426 1.00 59.50 88 GLY A CA 1
ATOM 726 C C . GLY A 1 88 ? -7.433 -36.139 -8.721 1.00 59.50 88 GLY A C 1
ATOM 727 O O . GLY A 1 88 ? -7.456 -37.389 -8.633 1.00 59.50 88 GLY A O 1
#

Foldseek 3Di:
DVCVVCVVVVVVVVC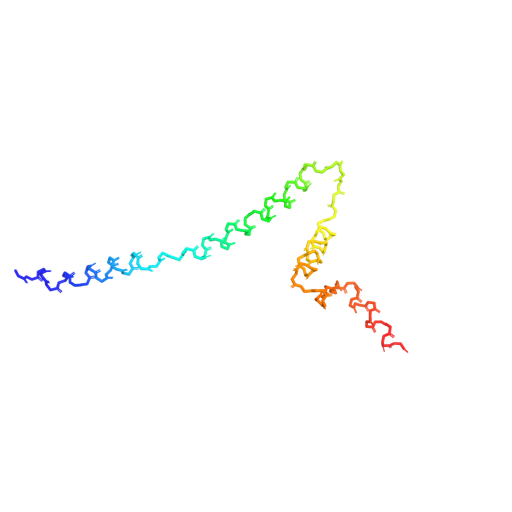VVVVPPPPVVVVVVVVVVVVVVVLVCCCVPPPDHDDSVVVVQVVVQVVQVVVDVPDGDQDPVNVVVVVVVVVD

pLDDT: mean 85.91, std 7.54, range [59.5, 93.62]

Sequence (88 aa):
MKYIKYLPYVILGIVLLYGFRSEKTKDQFQKMKTLTQIIRLVSENYVEEVDMNDILEGAITGLLDKLDPHSNYISAKDFEFINERFDG

InterPro domains:
  IPR029045 ClpP/crotonase-like domain superfamily [SSF52096] (24-86)
  IPR055210 Activating protease CtpA/B, N-terminal domain [PF22694] (23-76)

Radius of gyration: 24.98 Å; chains: 1; bounding box: 68×66×30 Å

Secondary structure (DSSP, 8-state):
--STTTHHHHHHHHHHHHHT--HHHHHHHHHHHHHHHHHHHHHHH-SS---HHHHHHHHHHHHHHHH-TT-----HHHHHHHHHHH--